Protein AF-A0A3D3WY48-F1 (afdb_monomer_lite)

Secondary structure (DSSP, 8-state):
-----EEE-SS-HHHHH--SS--HHHHHHHHHHHHHHHHTT----HHHHHTT----TTS----S--GGGGSS---------GGGTTEEE-HHHH--

Sequence (96 aa):
GQTVEQVWFAGVHSEVGGGSSDSGLPDIAFMWMMYKAQACGLEFDQQAISGSIHPSWSGDLHGERPGFYKYLSSHTRRVGDPRFASQAVHPETATR

Structure (mmCIF, N/CA/C/O backbone):
data_AF-A0A3D3WY48-F1
#
_entry.id   AF-A0A3D3WY48-F1
#
loop_
_atom_site.group_PDB
_atom_site.id
_atom_site.type_symbol
_atom_site.label_atom_id
_atom_site.label_alt_id
_atom_site.label_comp_id
_atom_site.label_asym_id
_atom_site.label_entity_id
_atom_site.label_seq_id
_atom_site.pdbx_PDB_ins_code
_atom_site.Cartn_x
_atom_site.Cartn_y
_atom_site.Cartn_z
_atom_site.occupancy
_atom_site.B_iso_or_equiv
_atom_site.auth_seq_id
_atom_site.auth_comp_id
_atom_site.auth_asym_id
_atom_site.auth_atom_id
_atom_site.pdbx_PDB_model_num
ATOM 1 N N . GLY A 1 1 ? -7.404 -7.135 22.546 1.00 73.00 1 GLY A N 1
ATOM 2 C CA . GLY A 1 1 ? -6.319 -7.897 21.892 1.00 73.00 1 GLY A CA 1
ATOM 3 C C . GLY A 1 1 ? -5.872 -7.151 20.652 1.00 73.00 1 GLY A C 1
ATOM 4 O O . GLY A 1 1 ? -6.626 -6.304 20.193 1.00 73.00 1 GLY A O 1
ATOM 5 N N . GLN A 1 2 ? -4.672 -7.422 20.140 1.00 79.69 2 GLN A N 1
ATOM 6 C CA . GLN A 1 2 ? -4.181 -6.835 18.888 1.00 79.69 2 GLN A CA 1
ATOM 7 C C . GLN A 1 2 ? -4.517 -7.762 17.713 1.00 79.69 2 GLN A C 1
ATOM 9 O O . GLN A 1 2 ? -4.287 -8.967 17.806 1.00 79.69 2 GLN A O 1
ATOM 14 N N . THR A 1 3 ? -5.042 -7.202 16.623 1.00 82.38 3 THR A N 1
ATOM 15 C CA . THR A 1 3 ? -5.265 -7.917 15.357 1.00 82.38 3 THR A CA 1
ATOM 16 C C . THR A 1 3 ? -4.107 -7.608 14.413 1.00 82.38 3 THR A C 1
ATOM 18 O O . THR A 1 3 ? -3.738 -6.446 14.260 1.00 82.38 3 THR A O 1
ATOM 21 N N . VAL A 1 4 ? -3.524 -8.634 13.793 1.00 85.88 4 VAL A N 1
ATOM 22 C CA . VAL A 1 4 ? -2.409 -8.500 12.841 1.00 85.88 4 VAL A CA 1
ATOM 23 C C . VAL A 1 4 ? -2.829 -9.115 11.521 1.00 85.88 4 VAL A C 1
ATOM 25 O O . VAL A 1 4 ? -3.288 -10.250 11.533 1.00 85.88 4 VAL A O 1
ATOM 28 N N . GLU A 1 5 ? -2.619 -8.412 10.410 1.00 87.44 5 GLU A N 1
ATOM 29 C CA . GLU A 1 5 ? -2.836 -8.897 9.042 1.00 87.44 5 GLU A CA 1
ATOM 30 C C . GLU A 1 5 ? -1.534 -8.823 8.248 1.00 87.44 5 GLU A C 1
ATOM 32 O O . GLU A 1 5 ? -0.789 -7.849 8.354 1.00 87.44 5 GLU A O 1
ATOM 37 N N . GLN A 1 6 ? -1.234 -9.880 7.496 1.00 86.94 6 GLN A N 1
ATOM 38 C CA . GLN A 1 6 ? -0.028 -9.990 6.681 1.00 86.94 6 GLN A CA 1
ATOM 39 C C . GLN A 1 6 ? -0.430 -10.269 5.236 1.00 86.94 6 GLN A C 1
ATOM 41 O O . GLN A 1 6 ? -1.043 -11.299 4.954 1.00 86.94 6 GLN A O 1
ATOM 46 N N . VAL A 1 7 ? -0.062 -9.369 4.324 1.00 87.25 7 VAL A N 1
ATOM 47 C CA . VAL A 1 7 ? -0.365 -9.508 2.896 1.00 87.25 7 VAL A CA 1
ATOM 48 C C . VAL A 1 7 ? 0.913 -9.515 2.069 1.00 87.25 7 VAL A C 1
ATOM 50 O O . VAL A 1 7 ? 1.820 -8.722 2.314 1.00 87.25 7 VAL A O 1
ATOM 53 N N . TRP A 1 8 ? 0.994 -10.440 1.110 1.00 86.06 8 TRP A N 1
ATOM 54 C CA . TRP A 1 8 ? 2.122 -10.563 0.185 1.00 86.06 8 TRP A CA 1
ATOM 55 C C . TRP A 1 8 ? 1.811 -9.879 -1.147 1.00 86.06 8 TRP A C 1
ATOM 57 O O . TRP A 1 8 ? 0.828 -10.215 -1.811 1.00 86.06 8 TRP A O 1
ATOM 67 N N . PHE A 1 9 ? 2.691 -8.966 -1.546 1.00 84.25 9 PHE A N 1
ATOM 68 C CA . PHE A 1 9 ? 2.653 -8.243 -2.816 1.00 84.25 9 PHE A CA 1
ATOM 69 C C . PHE A 1 9 ? 3.764 -8.749 -3.741 1.00 84.25 9 PHE A C 1
ATOM 71 O O . PHE A 1 9 ? 4.803 -9.215 -3.266 1.00 84.25 9 PHE A O 1
ATOM 78 N N . ALA A 1 10 ? 3.532 -8.684 -5.051 1.00 80.25 10 ALA A N 1
ATOM 79 C CA . ALA A 1 10 ? 4.539 -9.009 -6.051 1.00 80.25 10 ALA A CA 1
ATOM 80 C C . ALA A 1 10 ? 5.671 -7.977 -6.032 1.00 80.25 10 ALA A C 1
ATOM 82 O O . ALA A 1 10 ? 5.412 -6.783 -5.903 1.00 80.25 10 ALA A O 1
ATOM 83 N N . GLY A 1 11 ? 6.907 -8.452 -6.205 1.00 75.75 11 GLY A N 1
ATOM 84 C CA . GLY A 1 11 ? 8.073 -7.592 -6.380 1.00 75.75 11 GLY A CA 1
ATOM 85 C C . GLY A 1 11 ? 9.124 -7.626 -5.265 1.00 75.75 11 GLY A C 1
ATOM 86 O O . GLY A 1 11 ? 9.058 -8.412 -4.314 1.00 75.75 11 GLY A O 1
ATOM 87 N N . VAL A 1 12 ? 10.148 -6.789 -5.418 1.00 78.19 12 VAL A N 1
ATOM 88 C CA . VAL A 1 12 ? 11.229 -6.520 -4.465 1.00 78.19 12 VAL A CA 1
ATOM 89 C C . VAL A 1 12 ? 10.860 -5.376 -3.512 1.00 78.19 12 VAL A C 1
ATOM 91 O O . VAL A 1 12 ? 9.792 -4.779 -3.589 1.00 78.19 12 VAL A O 1
ATOM 94 N N . HIS A 1 13 ? 11.756 -5.051 -2.575 1.00 79.75 13 HIS A N 1
ATOM 95 C CA . HIS A 1 13 ? 11.491 -4.080 -1.506 1.00 79.75 13 HIS A CA 1
ATOM 96 C C . HIS A 1 13 ? 10.963 -2.725 -2.009 1.00 79.75 13 HIS A C 1
ATOM 98 O O . HIS A 1 13 ? 10.015 -2.199 -1.432 1.00 79.75 13 HIS A O 1
ATOM 104 N N . SER A 1 14 ? 11.533 -2.194 -3.093 1.00 77.44 14 SER A N 1
ATOM 105 C CA . SER A 1 14 ? 11.136 -0.906 -3.670 1.00 77.44 14 SER A CA 1
ATOM 106 C C . SER A 1 14 ? 9.786 -0.929 -4.376 1.00 77.44 14 SER A C 1
ATOM 108 O O . SER A 1 14 ? 9.212 0.131 -4.568 1.00 77.44 14 SER A O 1
ATOM 110 N N . GLU A 1 15 ? 9.276 -2.106 -4.742 1.00 80.06 15 GLU A N 1
ATOM 111 C CA . GLU A 1 15 ? 7.983 -2.295 -5.419 1.00 80.06 15 GLU A CA 1
ATOM 112 C C . GLU A 1 15 ? 6.830 -2.456 -4.417 1.00 80.06 15 GLU A C 1
ATOM 114 O O . GLU A 1 15 ? 5.669 -2.402 -4.796 1.00 80.06 15 GLU A O 1
ATOM 119 N N . VAL A 1 16 ? 7.147 -2.603 -3.124 1.00 81.31 16 VAL A N 1
ATOM 120 C CA . VAL A 1 16 ? 6.171 -2.599 -2.020 1.00 81.31 16 VAL A CA 1
ATOM 121 C C . VAL A 1 16 ? 6.295 -1.328 -1.181 1.00 81.31 16 VAL A C 1
ATOM 123 O O . VAL A 1 16 ? 5.295 -0.734 -0.798 1.00 81.31 16 VAL A O 1
ATOM 126 N N . GLY A 1 17 ? 7.528 -0.920 -0.865 1.00 78.25 17 GLY A N 1
ATOM 127 C CA . GLY A 1 17 ? 7.819 0.235 -0.013 1.00 78.25 17 GLY A CA 1
ATOM 128 C C . GLY A 1 17 ? 8.024 1.553 -0.762 1.00 78.25 17 GLY A C 1
ATOM 129 O O . GLY A 1 17 ? 8.149 2.590 -0.115 1.00 78.25 17 GLY A O 1
ATOM 130 N N . GLY A 1 18 ? 8.078 1.527 -2.096 1.00 79.19 18 GLY A N 1
ATOM 131 C CA . GLY A 1 18 ? 8.412 2.692 -2.913 1.00 79.19 18 GLY A CA 1
ATOM 132 C C . GLY A 1 18 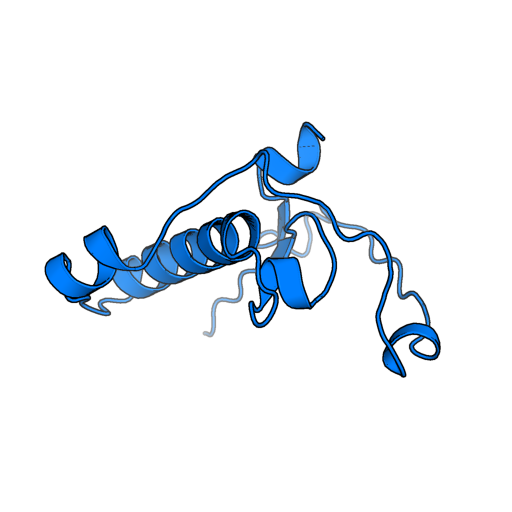? 9.912 3.010 -2.945 1.00 79.19 18 GLY A C 1
ATOM 133 O O . GLY A 1 18 ? 10.754 2.242 -2.477 1.00 79.19 18 GLY A O 1
ATOM 134 N N . GLY A 1 19 ? 10.255 4.162 -3.530 1.00 71.44 19 GLY A N 1
ATOM 135 C CA . GLY A 1 19 ? 11.640 4.643 -3.658 1.00 71.44 19 GLY A CA 1
ATOM 136 C C . GLY A 1 19 ? 12.342 4.271 -4.969 1.00 71.44 19 GLY A C 1
ATOM 137 O O . GLY A 1 19 ? 13.511 4.612 -5.144 1.00 71.44 19 GLY A O 1
ATOM 138 N N . SER A 1 20 ? 11.639 3.602 -5.887 1.00 67.69 20 SER A N 1
ATOM 139 C CA . SER A 1 20 ? 12.044 3.476 -7.293 1.00 67.69 20 SER A CA 1
ATOM 140 C C . SER A 1 20 ? 11.487 4.641 -8.125 1.00 67.69 20 SER A C 1
ATOM 142 O O . SER A 1 20 ? 10.620 5.380 -7.663 1.00 67.69 20 SER A O 1
ATOM 144 N N . SER A 1 21 ? 11.975 4.803 -9.357 1.00 72.62 21 SER A N 1
ATOM 145 C CA . SER A 1 21 ? 11.413 5.746 -10.335 1.00 72.62 21 SER A CA 1
ATOM 146 C C . SER A 1 21 ? 10.020 5.347 -10.830 1.00 72.62 21 SER A C 1
ATOM 148 O O . SER A 1 21 ? 9.283 6.212 -11.293 1.00 72.62 21 SER A O 1
ATOM 150 N N . ASP A 1 22 ? 9.673 4.0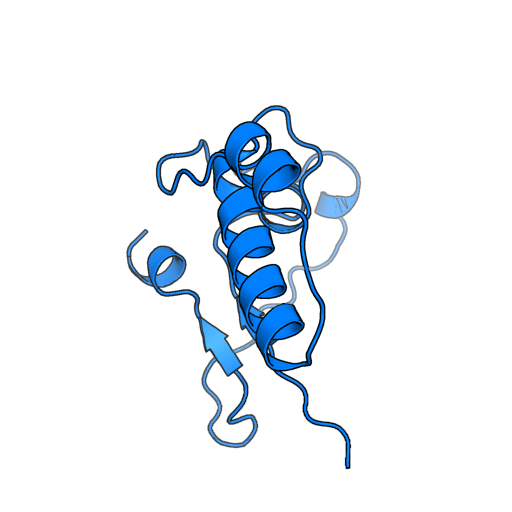59 -10.745 1.00 77.00 22 ASP A N 1
ATOM 151 C CA . ASP A 1 22 ? 8.328 3.543 -11.018 1.00 77.00 22 ASP A CA 1
ATOM 152 C C . ASP A 1 22 ? 7.542 3.417 -9.701 1.00 77.00 22 ASP A C 1
ATOM 154 O O . ASP A 1 22 ? 7.966 2.705 -8.783 1.00 77.00 22 ASP A O 1
ATOM 158 N N . SER A 1 23 ? 6.412 4.126 -9.601 1.00 78.69 23 SER A N 1
ATOM 159 C CA . SER A 1 23 ? 5.499 4.072 -8.452 1.00 78.69 23 SER A CA 1
ATOM 160 C C . SER A 1 23 ? 4.327 3.109 -8.651 1.00 78.69 23 SER A C 1
ATOM 162 O O . SER A 1 23 ? 3.597 2.860 -7.698 1.00 78.69 23 SER A O 1
ATOM 164 N N . GLY A 1 24 ? 4.172 2.497 -9.829 1.00 81.38 24 GLY A N 1
ATOM 165 C CA . GLY A 1 24 ? 2.987 1.718 -10.189 1.00 81.38 24 GLY A CA 1
ATOM 166 C C . GLY A 1 24 ? 2.674 0.555 -9.244 1.00 81.38 24 GLY A C 1
ATOM 167 O O . GLY A 1 24 ? 1.544 0.433 -8.769 1.00 81.38 24 GLY A O 1
ATOM 168 N N . LEU A 1 25 ? 3.670 -0.288 -8.952 1.00 82.06 25 LEU A N 1
ATOM 169 C CA . LEU A 1 25 ? 3.536 -1.411 -8.012 1.00 82.06 25 LEU A CA 1
ATOM 170 C C . LEU A 1 25 ? 3.480 -0.960 -6.535 1.00 82.06 25 LEU A C 1
ATOM 172 O O . LEU A 1 25 ? 2.587 -1.424 -5.818 1.00 82.06 25 LEU A O 1
ATOM 176 N N . PRO A 1 26 ? 4.339 -0.027 -6.070 1.00 85.00 26 PRO A N 1
ATOM 177 C CA . PRO A 1 26 ? 4.242 0.532 -4.717 1.00 85.00 26 PRO A CA 1
ATOM 178 C C . PRO A 1 26 ? 2.880 1.134 -4.396 1.00 85.00 26 PRO A C 1
ATOM 180 O O . PRO A 1 26 ? 2.365 0.956 -3.293 1.00 85.00 26 PRO A O 1
ATOM 183 N N . ASP A 1 27 ? 2.279 1.808 -5.371 1.00 87.94 27 ASP A N 1
ATOM 184 C CA . ASP A 1 27 ? 0.990 2.469 -5.232 1.00 87.94 27 ASP A CA 1
ATOM 185 C C . ASP A 1 27 ? -0.141 1.468 -4.961 1.00 87.94 27 ASP A C 1
ATOM 187 O O . ASP A 1 27 ? -1.056 1.771 -4.198 1.00 87.94 27 ASP A O 1
ATOM 191 N N . ILE A 1 28 ? -0.049 0.236 -5.475 1.00 87.44 28 ILE A N 1
ATOM 192 C CA . ILE A 1 28 ? -0.996 -0.846 -5.156 1.00 87.44 28 ILE A CA 1
ATOM 193 C C . ILE A 1 28 ? -0.880 -1.255 -3.681 1.00 87.44 28 ILE A C 1
ATOM 195 O O . ILE A 1 28 ? -1.888 -1.357 -2.973 1.00 87.44 28 ILE A O 1
ATOM 199 N N . ALA A 1 29 ? 0.346 -1.458 -3.187 1.00 89.25 29 ALA A N 1
ATOM 200 C CA . ALA A 1 29 ? 0.581 -1.788 -1.780 1.00 89.25 29 ALA A CA 1
ATOM 201 C C . ALA A 1 29 ? 0.153 -0.640 -0.849 1.00 89.25 29 ALA A C 1
ATOM 203 O O . ALA A 1 29 ? -0.449 -0.871 0.207 1.00 89.25 29 ALA A O 1
ATOM 204 N N . PHE A 1 30 ? 0.410 0.602 -1.262 1.00 90.06 30 PHE A N 1
ATOM 205 C CA . PHE A 1 30 ? 0.000 1.795 -0.535 1.00 90.06 30 PHE A CA 1
ATOM 206 C C . PHE A 1 30 ? -1.526 1.940 -0.489 1.00 90.06 30 PHE A C 1
ATOM 208 O O . PHE A 1 30 ? -2.078 2.120 0.597 1.00 90.06 30 PHE A O 1
ATOM 215 N N . MET A 1 31 ? -2.226 1.753 -1.612 1.00 90.06 31 MET A N 1
ATOM 216 C CA . MET A 1 31 ? -3.693 1.753 -1.660 1.00 90.06 31 MET A CA 1
ATOM 217 C C . MET A 1 31 ? -4.310 0.700 -0.741 1.00 90.06 31 MET A C 1
ATOM 219 O O . MET A 1 31 ? -5.274 0.997 -0.029 1.00 90.06 31 MET A O 1
ATOM 223 N N . TRP A 1 32 ? -3.750 -0.514 -0.708 1.00 91.12 32 TRP A N 1
ATOM 224 C CA . TRP A 1 32 ? -4.196 -1.541 0.233 1.00 91.12 32 TRP A CA 1
ATOM 225 C C . TRP A 1 32 ? -4.062 -1.052 1.680 1.00 91.12 32 TRP A C 1
ATOM 227 O O . TRP A 1 32 ? -5.032 -1.110 2.438 1.00 91.12 32 TRP A O 1
ATOM 237 N N . MET A 1 33 ? -2.901 -0.506 2.055 1.00 92.69 33 MET A N 1
ATOM 238 C CA . MET A 1 33 ? -2.666 0.008 3.409 1.00 92.69 33 MET A CA 1
ATOM 239 C C . MET A 1 33 ? -3.620 1.155 3.761 1.00 92.69 33 MET A C 1
ATOM 241 O O . MET A 1 33 ? -4.162 1.187 4.868 1.00 92.69 33 MET A O 1
ATOM 245 N N . MET A 1 34 ? -3.872 2.069 2.821 1.00 92.50 34 MET A N 1
ATOM 246 C CA 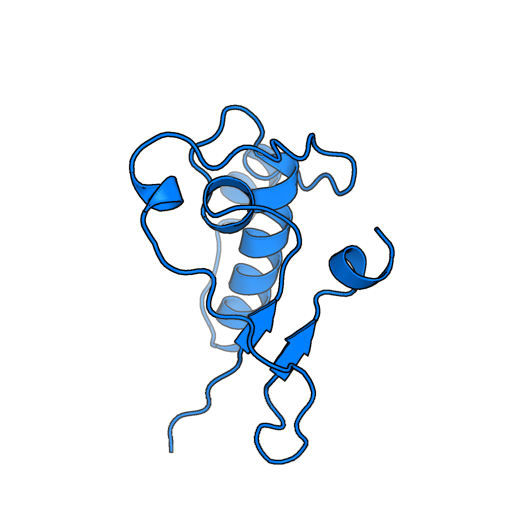. MET A 1 34 ? -4.822 3.163 3.006 1.00 92.50 34 MET A CA 1
ATOM 247 C C . MET A 1 34 ? -6.225 2.647 3.309 1.00 92.50 34 MET A C 1
ATOM 249 O O . MET A 1 34 ? -6.840 3.109 4.268 1.00 92.50 34 MET A O 1
ATOM 253 N N . TYR A 1 35 ? -6.707 1.654 2.558 1.00 90.50 35 TYR A N 1
ATOM 254 C CA . TYR A 1 35 ? -8.007 1.036 2.813 1.00 90.50 35 TYR A CA 1
ATOM 255 C C . TYR A 1 35 ? -8.085 0.427 4.222 1.00 90.50 35 TYR A C 1
ATOM 257 O O . TYR A 1 35 ? -9.069 0.631 4.938 1.00 90.50 35 TYR A O 1
ATOM 265 N N . LYS A 1 36 ? -7.025 -0.266 4.673 1.00 92.50 36 LYS A N 1
ATOM 266 C CA . LYS A 1 36 ? -6.960 -0.796 6.049 1.00 92.50 36 LYS A CA 1
ATOM 267 C C . LYS A 1 36 ? -6.984 0.321 7.091 1.00 92.50 36 LYS A C 1
ATOM 269 O O . LYS A 1 36 ? -7.681 0.197 8.093 1.00 92.50 36 LYS A O 1
ATOM 274 N N . ALA A 1 37 ? -6.241 1.401 6.865 1.00 92.50 37 ALA A N 1
ATOM 275 C CA . ALA A 1 37 ? -6.165 2.521 7.794 1.00 92.50 37 ALA A CA 1
ATOM 276 C C . ALA A 1 37 ? -7.485 3.312 7.864 1.00 92.50 37 ALA A C 1
ATOM 278 O O . ALA A 1 37 ? -7.912 3.678 8.958 1.00 92.50 37 ALA A O 1
ATOM 279 N N . GLN A 1 38 ? -8.176 3.495 6.734 1.00 93.44 38 GLN A N 1
ATOM 280 C CA . GLN A 1 38 ? -9.519 4.087 6.681 1.00 93.44 38 GLN A CA 1
ATOM 281 C C . GLN A 1 38 ? -10.532 3.277 7.485 1.00 93.44 38 GLN A C 1
ATOM 283 O O . GLN A 1 38 ? -11.304 3.848 8.252 1.00 93.44 38 GLN A O 1
ATOM 288 N N . ALA A 1 39 ? -10.491 1.944 7.386 1.00 89.88 39 ALA A N 1
ATOM 289 C CA . ALA A 1 39 ? -11.339 1.070 8.198 1.00 89.88 39 ALA A CA 1
ATOM 290 C C . ALA A 1 39 ? -11.063 1.197 9.713 1.00 89.88 39 ALA A C 1
ATOM 292 O O . ALA A 1 39 ? -11.933 0.887 10.525 1.00 89.88 39 ALA A O 1
ATOM 293 N N . CYS A 1 40 ? -9.879 1.686 10.094 1.00 92.00 40 CYS A N 1
ATOM 294 C CA . CYS A 1 40 ? -9.508 2.013 11.472 1.00 92.00 40 CYS A CA 1
ATOM 295 C C . CYS A 1 40 ? -9.814 3.473 11.867 1.00 92.00 40 CYS A C 1
ATOM 297 O O . CYS A 1 40 ? -9.500 3.866 12.989 1.00 92.00 40 CYS A O 1
ATOM 299 N N . GLY A 1 41 ? -10.412 4.273 10.977 1.00 94.31 41 GLY A N 1
ATOM 300 C CA . GLY A 1 41 ? -10.789 5.668 11.227 1.00 94.31 41 GLY A CA 1
ATOM 301 C C . GLY A 1 41 ? -9.748 6.713 1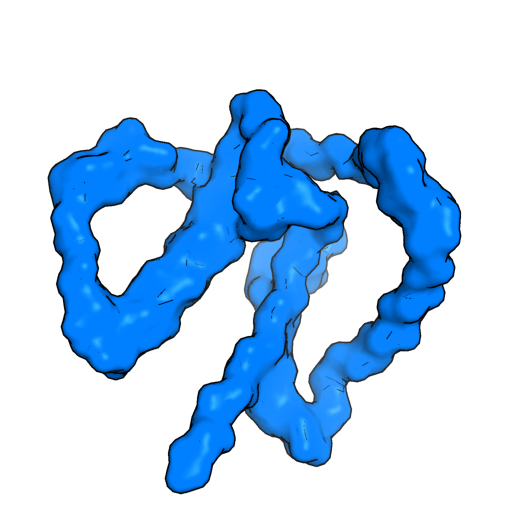0.817 1.00 94.31 41 GLY A C 1
ATOM 302 O O . GLY A 1 41 ? -9.900 7.875 11.186 1.00 94.31 41 GLY A O 1
ATOM 303 N N . LEU A 1 42 ? -8.696 6.340 10.076 1.00 94.75 42 LEU A N 1
ATOM 304 C CA . LEU A 1 42 ? -7.765 7.322 9.515 1.00 94.75 42 LEU A CA 1
ATOM 305 C C . LEU A 1 42 ? -8.392 8.006 8.297 1.00 94.75 42 LEU A C 1
ATOM 307 O O . LEU A 1 42 ? -8.685 7.361 7.289 1.00 94.75 42 LEU A O 1
ATOM 311 N N . GLU A 1 43 ? -8.560 9.320 8.379 1.00 94.44 43 GLU A N 1
ATOM 312 C CA . GLU A 1 43 ? -9.006 10.131 7.253 1.00 94.44 43 GLU A CA 1
ATOM 313 C C . GLU A 1 43 ? -7.836 10.531 6.358 1.00 94.44 43 GLU A C 1
ATOM 315 O O . GLU A 1 43 ? -6.690 10.663 6.790 1.00 94.44 43 GLU A O 1
ATOM 320 N N . PHE A 1 44 ? -8.146 10.725 5.084 1.00 91.19 44 PHE A N 1
ATOM 321 C CA . PHE A 1 44 ? -7.175 10.990 4.043 1.00 91.19 44 PHE A CA 1
ATOM 322 C C . PHE A 1 44 ? -7.660 12.139 3.161 1.00 91.19 44 PHE A C 1
ATOM 324 O O . PHE A 1 44 ? -8.837 12.189 2.797 1.00 91.19 44 PHE A O 1
ATOM 331 N N . ASP A 1 45 ? -6.744 13.027 2.774 1.00 92.56 45 ASP A N 1
ATOM 332 C CA . ASP A 1 45 ? -7.032 14.080 1.803 1.00 92.56 45 ASP A CA 1
ATOM 333 C C . ASP A 1 45 ? -7.137 13.490 0.391 1.00 92.56 45 ASP A C 1
ATOM 335 O O . ASP A 1 45 ? -6.143 13.218 -0.286 1.00 92.56 45 ASP A O 1
ATOM 339 N N . GLN A 1 46 ? -8.378 13.309 -0.056 1.00 87.31 46 GLN A N 1
ATOM 340 C CA . GLN A 1 46 ? -8.696 12.738 -1.361 1.00 87.31 46 GLN A CA 1
ATOM 341 C C . GLN A 1 46 ? -8.101 13.543 -2.525 1.00 87.31 46 GLN A C 1
ATOM 343 O O . GLN A 1 46 ? -7.748 12.958 -3.552 1.00 87.31 46 GLN A O 1
ATOM 348 N N . GLN A 1 47 ? -7.956 14.866 -2.380 1.00 87.75 47 GLN A N 1
ATOM 349 C CA . GLN A 1 47 ? -7.373 15.701 -3.431 1.00 87.75 47 GLN A CA 1
ATOM 350 C C . GLN A 1 47 ? -5.879 15.420 -3.564 1.00 87.75 47 GLN A C 1
ATOM 352 O O . GLN A 1 47 ? -5.409 15.158 -4.671 1.00 87.75 47 GLN A O 1
ATOM 357 N N . ALA A 1 48 ? -5.160 15.377 -2.440 1.00 85.62 48 ALA A N 1
ATOM 358 C CA . ALA A 1 48 ? -3.739 15.042 -2.425 1.00 85.62 48 ALA A CA 1
ATOM 359 C C . ALA A 1 48 ? -3.470 13.635 -2.992 1.00 85.62 48 ALA A C 1
ATOM 361 O O . ALA A 1 48 ? -2.509 13.433 -3.731 1.00 85.62 48 ALA A O 1
ATOM 362 N N . ILE A 1 49 ? -4.342 12.672 -2.693 1.00 87.50 49 ILE A N 1
ATOM 363 C CA . ILE A 1 49 ? -4.212 11.276 -3.131 1.00 87.50 49 ILE A CA 1
ATOM 364 C C . ILE A 1 49 ? -4.460 11.093 -4.621 1.00 87.50 49 ILE A C 1
ATOM 366 O O . ILE A 1 49 ? -3.653 10.461 -5.300 1.00 87.50 49 ILE A O 1
ATOM 370 N N . SER A 1 50 ? -5.558 11.647 -5.138 1.00 82.81 50 SER A N 1
ATOM 371 C CA . SER A 1 50 ? -5.968 11.426 -6.530 1.00 82.81 50 SER A CA 1
ATOM 372 C C . SER A 1 50 ? -4.929 11.891 -7.556 1.00 82.81 50 SER A C 1
ATOM 374 O O . SER A 1 50 ? -4.867 11.342 -8.652 1.00 82.81 50 SER A O 1
ATOM 376 N N . GLY A 1 51 ? -4.103 12.879 -7.197 1.00 81.44 51 GLY A N 1
ATOM 377 C CA . GLY A 1 51 ? -3.022 13.385 -8.041 1.00 81.44 51 GLY A CA 1
ATOM 378 C C . GLY A 1 51 ? -1.645 12.773 -7.776 1.00 81.44 51 GLY A C 1
ATOM 379 O O . GLY A 1 51 ? -0.721 13.100 -8.512 1.00 81.44 51 GLY A O 1
ATOM 380 N N . SER A 1 52 ? -1.491 11.940 -6.740 1.00 83.06 52 SER A N 1
ATOM 381 C CA . SER A 1 52 ? -0.176 11.434 -6.303 1.00 83.06 52 SER A CA 1
ATOM 382 C C . SER A 1 52 ? -0.015 9.921 -6.425 1.00 83.06 52 SER A C 1
ATOM 384 O O . SER A 1 52 ? 1.115 9.445 -6.388 1.00 83.06 52 SER A O 1
ATOM 386 N N . ILE A 1 53 ? -1.114 9.169 -6.533 1.00 84.81 53 ILE A N 1
ATOM 387 C CA . ILE A 1 53 ? -1.092 7.705 -6.612 1.00 84.81 53 ILE A CA 1
ATOM 388 C C . ILE A 1 53 ? -1.513 7.266 -8.015 1.00 84.81 53 ILE A C 1
ATOM 390 O O . ILE A 1 53 ? -2.599 7.609 -8.492 1.00 84.81 53 ILE A O 1
ATOM 394 N N . HIS A 1 54 ? -0.678 6.457 -8.656 1.00 84.69 54 HIS A N 1
ATOM 395 C CA . HIS A 1 54 ? -0.884 5.934 -10.001 1.00 84.69 54 HIS A CA 1
ATOM 396 C C . HIS A 1 54 ? -0.692 4.409 -10.015 1.00 84.69 54 HIS A C 1
ATOM 398 O O . HIS A 1 54 ? 0.285 3.913 -10.578 1.00 84.69 54 HIS A O 1
ATOM 404 N N . PRO A 1 55 ? -1.628 3.643 -9.416 1.00 81.25 55 PRO A N 1
ATOM 405 C CA . PRO A 1 55 ? -1.499 2.194 -9.305 1.00 81.25 55 PRO A CA 1
ATOM 406 C C . PRO A 1 55 ? -1.458 1.559 -10.697 1.00 81.25 55 PRO A C 1
ATOM 408 O O . PRO A 1 55 ? -2.340 1.781 -11.531 1.00 81.25 55 PRO A O 1
ATOM 411 N N . SER A 1 56 ? -0.437 0.748 -10.953 1.00 79.69 56 SER A N 1
ATOM 412 C CA . SER A 1 56 ? -0.250 0.089 -12.244 1.00 79.69 56 SER A CA 1
ATOM 413 C C . SER A 1 56 ? 0.271 -1.326 -12.044 1.00 79.69 56 SER A C 1
ATOM 415 O O . SER A 1 56 ? 1.441 -1.546 -11.733 1.00 79.69 56 SER A O 1
ATOM 417 N N . TRP A 1 57 ? -0.606 -2.305 -12.268 1.00 70.00 57 TRP A N 1
ATOM 418 C CA . TRP A 1 57 ? -0.269 -3.731 -12.195 1.00 70.00 57 TRP A CA 1
ATOM 419 C C . TRP A 1 57 ? 0.753 -4.143 -13.267 1.00 70.00 57 TRP A C 1
ATOM 421 O O . TRP A 1 57 ? 1.502 -5.104 -13.090 1.00 70.00 57 TRP A O 1
ATOM 431 N N . SER A 1 58 ? 0.792 -3.410 -14.384 1.00 68.50 58 SER A N 1
ATOM 432 C CA . SER A 1 58 ? 1.723 -3.617 -15.492 1.00 68.50 58 SER A CA 1
ATOM 433 C C . SER A 1 58 ? 3.052 -2.881 -15.312 1.00 68.50 58 SER A C 1
ATOM 435 O O . SER A 1 58 ? 3.843 -2.878 -16.250 1.00 68.50 58 SER A O 1
ATOM 437 N N . GLY A 1 59 ? 3.294 -2.257 -14.151 1.00 62.28 59 GLY A N 1
ATOM 438 C CA . GLY A 1 59 ? 4.575 -1.629 -13.823 1.00 62.28 59 GLY A CA 1
ATOM 439 C C . GLY A 1 59 ? 5.750 -2.601 -13.960 1.00 62.28 59 GLY A C 1
ATOM 440 O O . GLY A 1 59 ? 5.576 -3.831 -13.865 1.00 62.28 59 GLY A O 1
ATOM 441 N N . ASP A 1 60 ? 6.932 -2.047 -14.214 1.00 61.94 60 ASP A N 1
ATOM 442 C CA . ASP A 1 60 ? 8.136 -2.833 -14.464 1.00 61.94 60 ASP A CA 1
ATOM 443 C C . ASP A 1 60 ? 8.560 -3.548 -13.177 1.00 61.94 60 ASP A C 1
ATOM 445 O O . ASP A 1 60 ? 8.766 -2.933 -12.132 1.00 61.94 60 ASP A O 1
ATOM 449 N N . LEU A 1 61 ? 8.702 -4.876 -13.256 1.00 61.12 61 LEU A N 1
ATOM 450 C CA . LEU A 1 61 ? 9.351 -5.650 -12.202 1.00 61.12 61 LEU A CA 1
ATOM 451 C C . LEU A 1 61 ? 10.859 -5.524 -12.396 1.00 61.12 61 LEU A C 1
ATOM 453 O O . LEU A 1 61 ? 11.468 -6.239 -13.198 1.00 61.12 61 LEU A O 1
ATOM 457 N N . HIS A 1 62 ? 11.479 -4.633 -11.640 1.00 60.81 62 HIS A N 1
ATOM 458 C CA . HIS A 1 62 ? 12.918 -4.591 -11.486 1.00 60.81 62 HIS A CA 1
ATOM 459 C C . HIS A 1 62 ? 13.352 -5.800 -10.643 1.00 60.81 62 HIS A C 1
ATOM 461 O O . HIS A 1 62 ? 13.557 -5.734 -9.433 1.00 60.81 62 HIS A O 1
ATOM 467 N N . GLY A 1 63 ? 13.519 -6.943 -11.314 1.00 53.72 63 GLY A N 1
ATOM 468 C CA . GLY A 1 63 ? 13.854 -8.237 -10.706 1.00 53.72 63 GLY A CA 1
ATOM 469 C C . GLY A 1 63 ? 15.229 -8.321 -10.029 1.00 53.72 63 GLY A C 1
ATOM 470 O O . GLY A 1 63 ? 15.606 -9.380 -9.525 1.00 53.72 63 GLY A O 1
ATOM 471 N N . GLU A 1 64 ? 15.996 -7.233 -9.988 1.00 56.50 64 GLU A N 1
ATOM 472 C CA . GLU A 1 64 ? 17.312 -7.213 -9.368 1.00 56.50 64 GLU A CA 1
ATOM 473 C C . GLU A 1 64 ? 17.263 -6.531 -8.007 1.00 56.50 64 GLU A C 1
ATOM 475 O O . GLU A 1 64 ? 17.001 -5.340 -7.913 1.00 56.50 64 GLU A O 1
ATOM 480 N N . ARG A 1 65 ? 17.598 -7.270 -6.940 1.00 56.25 65 ARG A N 1
ATOM 481 C CA . ARG A 1 65 ? 17.889 -6.677 -5.626 1.00 56.25 65 ARG A CA 1
ATOM 482 C C . ARG A 1 65 ? 19.091 -5.733 -5.770 1.00 56.25 65 ARG A C 1
ATOM 484 O O . ARG A 1 65 ? 20.211 -6.239 -5.923 1.00 56.25 65 ARG A O 1
ATOM 491 N N . PRO A 1 66 ? 18.935 -4.402 -5.696 1.00 54.03 66 PRO A N 1
ATOM 492 C CA . PRO A 1 66 ? 20.076 -3.509 -5.806 1.00 54.03 66 PRO A CA 1
ATOM 493 C C . PRO A 1 66 ? 20.891 -3.570 -4.503 1.00 54.03 66 PRO A C 1
ATOM 495 O O . PRO A 1 66 ? 20.339 -3.605 -3.403 1.00 54.03 66 PRO A O 1
ATOM 498 N N . GLY A 1 67 ? 22.221 -3.584 -4.605 1.00 61.50 67 GLY A N 1
ATOM 499 C CA . GLY A 1 67 ? 23.114 -3.389 -3.455 1.00 61.50 67 GLY A CA 1
ATOM 500 C C . GLY A 1 67 ? 23.139 -4.520 -2.412 1.00 61.50 67 GLY A C 1
ATOM 501 O O . GLY A 1 67 ? 23.229 -5.703 -2.740 1.00 61.50 67 GLY A O 1
ATOM 502 N N . PHE A 1 68 ? 23.126 -4.148 -1.126 1.00 54.22 68 PHE A N 1
ATOM 503 C CA . PHE A 1 68 ? 23.407 -5.048 0.005 1.00 54.22 68 PHE A CA 1
ATOM 504 C C . PHE A 1 68 ? 22.300 -6.083 0.290 1.00 54.22 68 PHE A C 1
ATOM 506 O O . PHE A 1 68 ? 22.557 -7.085 0.958 1.00 54.22 68 PHE A O 1
ATOM 513 N N . TYR A 1 69 ? 21.094 -5.908 -0.266 1.00 56.38 69 TYR A N 1
ATOM 514 C CA . TYR A 1 69 ? 19.978 -6.861 -0.141 1.00 56.38 69 TYR A CA 1
ATOM 515 C C . TYR A 1 69 ? 20.240 -8.210 -0.842 1.00 56.38 69 TYR A C 1
ATOM 517 O O . TYR A 1 69 ? 19.510 -9.180 -0.606 1.00 56.38 69 TYR A O 1
ATOM 525 N N . LYS A 1 70 ? 21.299 -8.306 -1.665 1.00 55.81 70 LYS A N 1
ATOM 526 C CA . LYS A 1 70 ? 21.820 -9.575 -2.210 1.00 55.81 70 LYS A CA 1
ATOM 527 C C . LYS A 1 70 ? 22.386 -10.500 -1.122 1.00 55.81 70 LYS A C 1
ATOM 529 O O . LYS A 1 70 ? 22.357 -11.712 -1.298 1.00 55.81 70 LYS A O 1
ATOM 534 N N . TYR A 1 71 ? 22.858 -9.948 -0.001 1.00 59.41 71 TYR A N 1
ATOM 535 C CA . TYR A 1 71 ? 23.452 -10.715 1.104 1.00 59.41 71 TYR A CA 1
ATOM 536 C C . TYR A 1 71 ? 22.445 -11.132 2.180 1.00 59.41 71 TYR A C 1
ATOM 538 O O . TYR A 1 71 ? 22.781 -11.907 3.073 1.00 59.41 71 TYR A O 1
ATOM 546 N N . LEU A 1 72 ? 21.204 -10.643 2.106 1.00 61.97 72 LEU A N 1
ATOM 547 C CA . LEU A 1 72 ? 20.140 -11.116 2.983 1.00 61.97 72 LEU A CA 1
ATOM 548 C C . LEU A 1 72 ? 19.661 -12.481 2.494 1.00 61.97 72 LEU A C 1
ATOM 550 O O . LEU A 1 72 ? 19.206 -12.620 1.352 1.00 61.97 72 LEU A O 1
ATOM 554 N N . SER A 1 73 ? 19.752 -13.479 3.375 1.00 52.56 73 SER A N 1
ATOM 555 C CA . SER A 1 73 ? 19.293 -14.835 3.095 1.00 52.56 73 SER A CA 1
ATOM 556 C C . SER A 1 73 ? 17.834 -14.822 2.634 1.00 52.56 73 SER A C 1
ATOM 558 O O . SER A 1 73 ? 16.972 -14.147 3.202 1.00 52.56 73 SER A O 1
ATOM 560 N N . SER A 1 74 ? 17.546 -15.554 1.557 1.00 58.03 74 SER A N 1
ATOM 561 C CA . SER A 1 74 ? 16.176 -15.749 1.094 1.00 58.03 74 SER A CA 1
ATOM 562 C C . SER A 1 74 ? 15.438 -16.619 2.108 1.00 58.03 74 SER A C 1
ATOM 564 O O . SER A 1 74 ? 15.578 -17.841 2.114 1.00 58.03 74 SER A O 1
ATOM 566 N N . HIS A 1 75 ? 14.663 -15.996 2.990 1.00 62.22 75 HIS A N 1
ATOM 567 C CA . HIS A 1 75 ? 1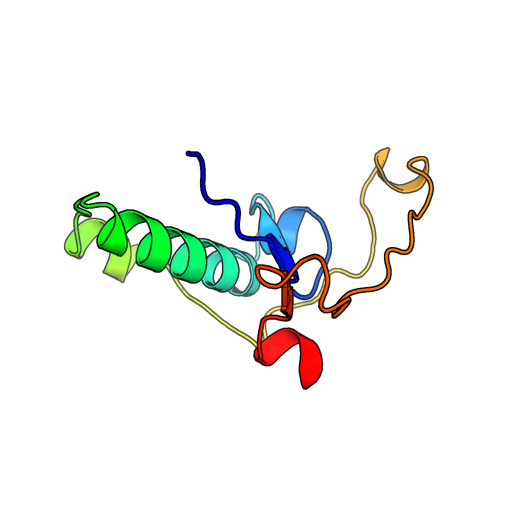3.733 -16.727 3.834 1.00 62.22 75 HIS A CA 1
ATOM 568 C C . HIS A 1 75 ? 12.456 -17.023 3.041 1.00 62.22 75 HIS A C 1
ATOM 570 O O . HIS A 1 75 ? 11.588 -16.164 2.893 1.00 62.22 75 HIS A O 1
ATOM 576 N N . THR A 1 76 ? 12.340 -18.243 2.520 1.00 67.31 76 THR A N 1
ATOM 577 C CA . THR A 1 76 ? 11.107 -18.708 1.876 1.00 67.31 76 THR A CA 1
ATOM 578 C C . THR A 1 76 ? 10.102 -19.114 2.948 1.00 67.31 76 THR A C 1
ATOM 580 O O . THR A 1 76 ? 10.256 -20.147 3.601 1.00 67.31 76 THR A O 1
ATOM 583 N N . ARG A 1 77 ? 9.059 -18.302 3.136 1.00 68.88 77 ARG A N 1
ATOM 584 C CA . ARG A 1 77 ? 7.959 -18.592 4.064 1.00 68.88 77 ARG A CA 1
ATOM 585 C C . ARG A 1 77 ? 6.790 -19.223 3.311 1.00 68.88 77 ARG A C 1
ATOM 587 O O . ARG A 1 77 ? 6.412 -18.738 2.250 1.00 68.88 77 ARG A O 1
ATOM 594 N N . ARG A 1 78 ? 6.185 -20.275 3.871 1.00 69.25 78 ARG A N 1
ATOM 595 C CA . ARG A 1 78 ? 4.909 -20.808 3.364 1.00 69.25 78 ARG A CA 1
ATOM 596 C C . ARG A 1 78 ? 3.766 -19.869 3.762 1.00 69.25 78 ARG A C 1
ATOM 598 O O . ARG A 1 78 ? 3.666 -19.514 4.935 1.00 69.25 78 ARG A O 1
ATOM 605 N N . VAL A 1 79 ? 2.935 -19.487 2.795 1.00 68.56 79 VAL A N 1
ATOM 606 C CA . VAL A 1 79 ? 1.752 -18.627 2.973 1.00 68.56 79 VAL A CA 1
ATOM 607 C C . VAL A 1 79 ? 0.490 -19.486 2.863 1.00 68.56 79 VAL A C 1
ATOM 609 O O . VAL A 1 79 ? 0.468 -20.421 2.065 1.00 68.56 79 VAL A O 1
ATOM 612 N N . GLY A 1 80 ? -0.542 -19.191 3.661 1.00 66.81 80 GLY A N 1
ATOM 613 C CA . GLY A 1 80 ? -1.825 -19.914 3.634 1.00 66.81 80 GLY A CA 1
ATOM 614 C C . GLY A 1 80 ? -1.973 -20.995 4.707 1.00 66.81 80 GLY A C 1
ATOM 615 O O . GLY A 1 80 ? -2.806 -21.888 4.578 1.00 66.81 80 GLY A O 1
ATOM 616 N N . ASP A 1 81 ? -1.165 -20.937 5.769 1.00 66.75 81 ASP A N 1
ATOM 617 C CA . ASP A 1 81 ? -1.355 -21.804 6.929 1.00 66.75 81 ASP A CA 1
ATOM 618 C C . ASP A 1 81 ? -2.597 -21.337 7.718 1.00 66.75 81 ASP A C 1
ATOM 620 O O . ASP A 1 81 ? -2.610 -20.207 8.215 1.00 66.75 81 ASP A O 1
ATOM 624 N N . PRO A 1 82 ? -3.632 -22.183 7.873 1.00 61.53 82 PRO A N 1
ATOM 625 C CA . PRO A 1 82 ? -4.896 -21.803 8.507 1.00 61.53 82 PRO A CA 1
ATOM 626 C C . PRO A 1 82 ? -4.755 -21.416 9.987 1.00 61.53 82 PRO A C 1
ATOM 628 O O . PRO A 1 82 ? -5.655 -20.791 10.544 1.00 61.53 82 PRO A O 1
ATOM 631 N N . ARG A 1 83 ?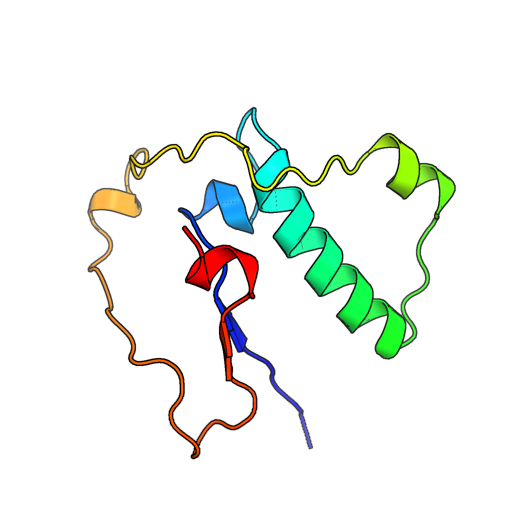 -3.621 -21.727 10.634 1.00 59.22 83 ARG A N 1
ATOM 632 C CA . ARG A 1 83 ? -3.299 -21.258 11.995 1.00 59.22 83 ARG A CA 1
ATOM 633 C C . ARG A 1 83 ? -3.015 -19.754 12.053 1.00 59.22 83 ARG A C 1
ATOM 635 O O . ARG A 1 83 ? -3.062 -19.169 13.130 1.00 59.22 83 ARG A O 1
ATOM 642 N N . PHE A 1 84 ? -2.742 -19.134 10.906 1.00 60.19 84 PHE A N 1
ATOM 643 C CA . PHE A 1 84 ? -2.504 -17.704 10.742 1.00 60.19 84 PHE A CA 1
ATOM 644 C C . PHE A 1 84 ? -3.533 -17.133 9.758 1.00 60.19 84 PHE A C 1
ATOM 646 O O . PHE A 1 84 ? -3.187 -16.666 8.677 1.00 60.19 84 PHE A O 1
ATOM 653 N N . ALA A 1 85 ? -4.813 -17.183 10.140 1.00 58.59 85 ALA A N 1
ATOM 654 C CA . ALA A 1 85 ? -5.968 -16.807 9.310 1.00 58.59 85 ALA A CA 1
ATOM 655 C C . ALA A 1 85 ? -5.961 -15.359 8.771 1.00 58.59 85 ALA A C 1
ATOM 657 O O . ALA A 1 85 ? -6.814 -14.994 7.971 1.00 58.59 85 ALA A O 1
ATOM 658 N N . SER A 1 86 ? -5.011 -14.531 9.198 1.00 71.44 86 SER A N 1
ATOM 659 C CA . SER A 1 86 ? -4.820 -13.159 8.740 1.00 71.44 86 SER A CA 1
ATOM 660 C C . SER A 1 86 ? -3.755 -13.013 7.646 1.00 71.44 86 SER A C 1
ATOM 662 O O . SER A 1 86 ? -3.233 -11.921 7.420 1.00 71.44 86 SER A O 1
ATOM 664 N N . GLN A 1 87 ? -3.401 -14.119 6.989 1.00 75.75 87 GLN A N 1
ATOM 665 C CA . GLN A 1 87 ? -2.492 -14.155 5.850 1.00 75.75 87 GLN A CA 1
ATOM 666 C C . GLN A 1 87 ? -3.271 -14.138 4.535 1.00 75.75 87 GLN A C 1
ATOM 668 O O . GLN A 1 87 ? -4.139 -14.982 4.326 1.00 75.75 87 GLN A O 1
ATOM 673 N N . ALA A 1 88 ? -2.916 -13.237 3.623 1.00 77.50 88 ALA A N 1
ATOM 674 C CA . ALA A 1 88 ? -3.468 -13.223 2.270 1.00 77.50 88 ALA A CA 1
ATOM 675 C C . ALA A 1 88 ? -2.392 -12.905 1.230 1.00 77.50 88 ALA A C 1
ATOM 677 O O . ALA A 1 88 ? -1.439 -12.183 1.494 1.00 77.50 88 ALA A O 1
ATOM 678 N N . VAL A 1 89 ? -2.533 -13.427 0.019 1.00 77.81 89 VAL A N 1
ATOM 679 C CA . VAL A 1 89 ? -1.720 -12.989 -1.122 1.00 77.81 89 VAL A CA 1
ATOM 680 C C . VAL A 1 89 ? -2.547 -11.961 -1.881 1.00 77.81 89 VAL A C 1
ATOM 682 O O . VAL A 1 89 ? -3.725 -12.214 -2.137 1.00 77.81 89 VAL A O 1
ATOM 685 N N . HIS A 1 90 ? -1.970 -10.800 -2.202 1.00 72.75 90 HIS A N 1
ATOM 686 C CA . HIS A 1 90 ? -2.681 -9.807 -3.003 1.00 72.75 90 HIS A CA 1
ATOM 687 C C . HIS A 1 90 ? -3.068 -10.443 -4.353 1.00 72.75 90 HIS A C 1
ATOM 689 O O . HIS A 1 90 ? -2.212 -11.101 -4.950 1.00 72.75 90 HIS A O 1
ATOM 695 N N . PRO A 1 91 ? -4.317 -10.301 -4.841 1.00 69.19 91 PRO A N 1
ATOM 696 C CA . PRO A 1 91 ? -4.804 -11.039 -6.011 1.00 69.19 91 PRO A CA 1
ATOM 697 C C . PRO A 1 91 ? -3.906 -10.898 -7.243 1.00 69.19 91 PRO A C 1
ATOM 699 O O . PRO A 1 91 ? -3.644 -11.877 -7.933 1.00 69.19 91 PRO A O 1
ATOM 702 N N . GLU A 1 92 ? -3.361 -9.701 -7.456 1.00 66.44 92 GLU A N 1
ATOM 703 C CA . GLU A 1 92 ? -2.484 -9.388 -8.590 1.00 66.44 92 GLU A CA 1
ATOM 704 C C . GLU A 1 92 ? -1.133 -10.120 -8.536 1.00 66.44 92 GLU A C 1
ATOM 706 O O . GLU A 1 92 ? -0.514 -10.357 -9.570 1.00 66.44 92 GLU A O 1
ATOM 711 N N . THR A 1 93 ? -0.704 -10.548 -7.346 1.00 57.81 93 THR A N 1
ATOM 712 C CA . THR A 1 93 ? 0.495 -11.371 -7.140 1.00 57.81 93 THR A CA 1
ATOM 713 C C . THR A 1 93 ? 0.287 -12.815 -7.594 1.00 57.81 93 THR A C 1
ATOM 715 O O . THR A 1 93 ? 1.247 -13.478 -7.964 1.00 57.81 93 THR A O 1
ATOM 718 N N . ALA A 1 94 ? -0.946 -13.332 -7.543 1.00 58.44 94 ALA A N 1
ATOM 719 C CA . ALA A 1 94 ? -1.245 -14.726 -7.881 1.00 58.44 94 ALA A CA 1
ATOM 720 C C . ALA A 1 94 ? -1.427 -14.960 -9.392 1.00 58.44 94 ALA A C 1
ATOM 722 O O . ALA A 1 94 ? -1.388 -16.103 -9.844 1.00 58.44 94 ALA A O 1
ATOM 723 N N . THR A 1 95 ? -1.651 -13.892 -10.159 1.00 52.38 95 THR A N 1
ATOM 724 C CA . THR A 1 95 ? -1.915 -13.924 -11.607 1.00 52.38 95 THR A CA 1
ATOM 725 C C . THR A 1 95 ? -0.706 -13.591 -12.480 1.00 52.38 95 THR A C 1
ATOM 727 O O . THR A 1 95 ? -0.854 -13.571 -13.702 1.00 52.38 95 THR A O 1
ATOM 730 N N . ARG A 1 96 ? 0.459 -13.309 -11.888 1.00 49.59 96 ARG A N 1
ATOM 731 C CA . ARG A 1 96 ? 1.670 -12.888 -12.603 1.00 49.59 96 ARG A CA 1
ATOM 732 C C . ARG A 1 96 ? 2.740 -13.975 -12.616 1.00 49.59 96 ARG A C 1
ATOM 734 O O . ARG A 1 96 ? 2.833 -14.727 -11.621 1.00 49.59 96 ARG A O 1
#

Foldseek 3Di:
DDDDAAEAFDADPCLCCNPDPDCQSVLVNVVVVVVVVVVVVDDDDPVVSVVPGHHHLPIDHPVDDPPPVVVDDPDDDDFDDVVNVRTYYDPSNVVD

pLDDT: mean 75.49, std 12.79, range [49.59, 94.75]

Radius of gyration: 15.02 Å; chains: 1; bounding box: 35×38×37 Å